Protein AF-A0A7K8Y703-F1 (afdb_monomer_lite)

Structure (mmCIF, N/CA/C/O backbone):
data_AF-A0A7K8Y703-F1
#
_entry.id   AF-A0A7K8Y703-F1
#
loop_
_atom_site.group_PDB
_atom_site.id
_atom_site.type_symbol
_atom_site.label_atom_id
_atom_site.label_alt_id
_atom_site.label_comp_id
_atom_site.label_asym_id
_atom_site.label_entity_id
_atom_site.label_seq_id
_atom_site.pdbx_PDB_ins_code
_atom_site.Cartn_x
_atom_site.Cartn_y
_atom_site.Cartn_z
_atom_site.occupancy
_atom_site.B_iso_or_equiv
_atom_site.auth_seq_id
_atom_site.auth_comp_id
_atom_site.auth_asym_id
_atom_site.auth_atom_id
_atom_site.pdbx_PDB_model_num
ATOM 1 N N . GLU A 1 1 ? 45.662 22.211 -35.440 1.00 39.16 1 GLU A N 1
ATOM 2 C CA . GLU A 1 1 ? 45.342 21.898 -34.034 1.00 39.16 1 GLU A CA 1
ATOM 3 C C . GLU A 1 1 ? 43.866 21.556 -33.932 1.00 39.16 1 GLU A C 1
ATOM 5 O O . GLU A 1 1 ? 43.029 22.437 -33.799 1.00 39.16 1 GLU A O 1
ATOM 10 N N . THR A 1 2 ? 43.508 20.294 -34.127 1.00 47.53 2 THR A N 1
ATOM 11 C CA . THR A 1 2 ? 42.140 19.79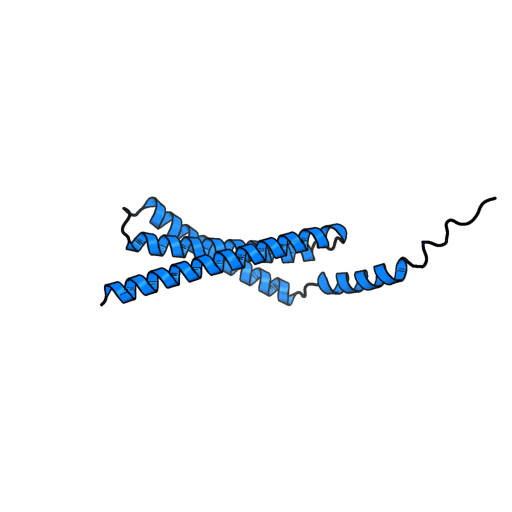9 -33.916 1.00 47.53 2 THR A CA 1
ATOM 12 C C . THR A 1 2 ? 42.249 18.288 -33.747 1.00 47.53 2 THR A C 1
ATOM 14 O O . THR A 1 2 ? 43.195 17.719 -34.286 1.00 47.53 2 THR A O 1
ATOM 17 N N . ILE A 1 3 ? 41.289 17.664 -33.060 1.00 55.81 3 ILE A N 1
ATOM 18 C CA . ILE A 1 3 ? 41.256 16.272 -32.570 1.00 55.81 3 ILE A CA 1
ATOM 19 C C . ILE A 1 3 ? 41.860 16.234 -31.157 1.00 55.81 3 ILE A C 1
ATOM 21 O O . ILE A 1 3 ? 43.064 16.366 -30.985 1.00 55.81 3 ILE A O 1
ATOM 25 N N . THR A 1 4 ? 41.051 16.225 -30.097 1.00 50.47 4 THR A N 1
ATOM 26 C CA . THR A 1 4 ? 40.399 15.005 -29.601 1.00 50.47 4 THR A CA 1
ATOM 27 C C . THR A 1 4 ? 39.128 15.320 -28.787 1.00 50.47 4 THR A C 1
ATOM 29 O O . THR A 1 4 ? 39.199 15.717 -27.627 1.00 50.47 4 THR A O 1
ATOM 32 N N . THR A 1 5 ? 37.945 15.076 -29.356 1.00 53.19 5 THR A N 1
ATOM 33 C CA . THR A 1 5 ? 36.658 15.023 -28.620 1.00 53.19 5 THR A CA 1
ATOM 34 C C . THR A 1 5 ? 36.068 13.610 -28.616 1.00 53.19 5 THR A C 1
ATOM 36 O O . THR A 1 5 ? 34.861 13.438 -28.507 1.00 53.19 5 THR A O 1
ATOM 39 N N . ASP A 1 6 ? 36.919 12.585 -28.712 1.00 49.69 6 ASP A N 1
ATOM 40 C CA . ASP A 1 6 ? 36.470 11.208 -28.976 1.00 49.69 6 ASP A CA 1
ATOM 41 C C . ASP A 1 6 ? 36.676 10.263 -27.776 1.00 49.69 6 ASP A C 1
ATOM 43 O O . ASP A 1 6 ? 36.273 9.103 -27.808 1.00 49.69 6 ASP A O 1
ATOM 47 N N . LEU A 1 7 ? 37.274 10.750 -26.679 1.00 51.38 7 LEU A N 1
ATOM 48 C CA . LEU A 1 7 ? 37.692 9.905 -25.549 1.00 51.38 7 LEU A CA 1
ATOM 49 C C . LEU A 1 7 ? 36.587 9.636 -24.503 1.00 51.38 7 LEU A C 1
ATOM 51 O O . LEU A 1 7 ? 36.796 8.856 -23.577 1.00 51.38 7 LEU A O 1
ATOM 55 N N . SER A 1 8 ? 35.405 10.249 -24.629 1.00 50.56 8 SER A N 1
ATOM 56 C CA . SER A 1 8 ? 34.303 10.090 -23.657 1.00 50.56 8 SER A CA 1
ATOM 57 C C . SER A 1 8 ? 33.193 9.130 -24.105 1.00 50.56 8 SER A C 1
ATOM 59 O O . SER A 1 8 ? 32.323 8.805 -23.301 1.00 50.56 8 SER A O 1
ATOM 61 N N . LEU A 1 9 ? 33.209 8.643 -25.352 1.00 52.12 9 LEU A N 1
ATOM 62 C CA . LEU A 1 9 ? 32.111 7.832 -25.902 1.00 52.12 9 LEU A CA 1
ATOM 63 C C . LEU A 1 9 ? 32.267 6.318 -25.650 1.00 52.12 9 LEU A C 1
ATOM 65 O O . LEU A 1 9 ? 31.275 5.596 -25.641 1.00 52.12 9 LEU A O 1
ATOM 69 N N . SER A 1 10 ? 33.484 5.816 -25.413 1.00 51.81 10 SER A N 1
ATOM 70 C CA . SER A 1 10 ? 33.742 4.369 -25.293 1.00 51.81 10 SER A CA 1
ATOM 71 C C . SER A 1 10 ? 33.489 3.783 -23.900 1.00 51.81 10 SER A C 1
ATOM 73 O O . SER A 1 10 ? 33.372 2.568 -23.774 1.00 51.81 10 SER A O 1
ATOM 75 N N . ASN A 1 11 ? 33.380 4.621 -22.861 1.00 49.31 11 ASN A N 1
ATOM 76 C CA . ASN A 1 11 ? 33.052 4.195 -21.489 1.00 49.31 11 ASN A CA 1
ATOM 77 C C . ASN A 1 11 ? 31.546 4.272 -21.174 1.00 49.31 11 ASN A C 1
ATOM 79 O O . ASN A 1 11 ? 31.102 3.766 -20.147 1.00 49.31 11 ASN A O 1
ATOM 83 N N . LEU A 1 12 ? 30.750 4.870 -22.067 1.00 57.31 12 LEU A N 1
ATOM 84 C CA . LEU A 1 12 ? 29.298 4.981 -21.938 1.00 57.31 12 LEU A CA 1
ATOM 85 C C . LEU A 1 12 ? 28.484 3.700 -22.265 1.00 57.31 12 LEU A C 1
ATOM 87 O O . LEU A 1 12 ? 27.408 3.557 -21.685 1.00 57.31 12 LEU A O 1
ATOM 91 N N . PRO A 1 13 ? 28.915 2.744 -23.124 1.00 56.88 13 PRO A N 1
ATOM 92 C CA . PRO A 1 13 ? 28.031 1.665 -23.564 1.00 56.88 13 PRO A CA 1
ATOM 93 C C . PRO A 1 13 ? 27.869 0.559 -22.516 1.00 56.88 13 PRO A C 1
ATOM 95 O O . PRO A 1 13 ? 26.788 -0.001 -22.410 1.00 56.88 13 PRO A O 1
ATOM 98 N N . SER A 1 14 ? 28.892 0.265 -21.706 1.00 56.69 14 SER A N 1
ATOM 99 C CA . SER A 1 14 ? 28.842 -0.859 -20.753 1.00 56.69 14 SER A CA 1
ATOM 100 C C . SER A 1 14 ? 27.840 -0.614 -19.620 1.00 56.69 14 SER A C 1
ATOM 102 O O . SER A 1 14 ? 26.981 -1.448 -19.356 1.00 56.69 14 SER A O 1
ATOM 104 N N . ALA A 1 15 ? 27.877 0.580 -19.020 1.00 56.50 15 ALA A N 1
ATOM 105 C CA . ALA A 1 15 ? 26.937 0.954 -17.970 1.00 56.50 15 ALA A CA 1
ATOM 106 C C . ALA A 1 15 ? 25.496 1.032 -18.506 1.00 56.50 15 ALA A C 1
ATOM 108 O O . ALA A 1 15 ? 24.592 0.446 -17.926 1.00 56.50 15 ALA A O 1
ATOM 109 N N . TYR A 1 16 ? 25.264 1.699 -19.642 1.00 57.47 16 TYR A N 1
ATOM 110 C CA . TYR A 1 16 ? 23.908 1.868 -20.187 1.00 57.47 16 TYR A CA 1
ATOM 111 C C . TYR A 1 16 ? 23.268 0.550 -20.651 1.00 57.47 16 TYR A C 1
ATOM 113 O O . TYR A 1 16 ? 22.055 0.379 -20.526 1.00 57.47 16 TYR A O 1
ATOM 121 N N . VAL A 1 17 ? 24.069 -0.380 -21.179 1.00 58.59 17 VAL A N 1
ATOM 122 C CA . VAL A 1 17 ? 23.601 -1.705 -21.613 1.00 58.59 17 VAL A CA 1
ATOM 123 C C . VAL A 1 17 ? 23.240 -2.582 -20.410 1.00 58.59 17 VAL A C 1
ATOM 125 O O . VAL A 1 17 ? 22.180 -3.203 -20.431 1.00 58.59 17 VAL A O 1
ATOM 128 N N . ASP A 1 18 ? 24.039 -2.554 -19.340 1.00 61.31 18 ASP A N 1
ATOM 129 C CA . ASP A 1 18 ? 23.778 -3.295 -18.095 1.00 61.31 18 ASP A CA 1
ATOM 130 C C . ASP A 1 18 ? 22.484 -2.818 -17.402 1.00 61.31 18 ASP A C 1
ATOM 132 O O . ASP A 1 18 ? 21.605 -3.608 -17.049 1.00 61.31 18 ASP A O 1
ATOM 136 N N . TYR A 1 19 ? 22.273 -1.497 -17.333 1.00 61.62 19 TYR A N 1
ATOM 137 C CA . TYR A 1 19 ? 21.019 -0.936 -16.820 1.00 61.62 19 TYR A CA 1
ATOM 138 C C . TYR A 1 19 ? 19.823 -1.194 -17.738 1.00 61.62 19 TYR A C 1
ATOM 140 O O . TYR A 1 19 ? 18.707 -1.313 -17.242 1.00 61.62 19 TYR A O 1
ATOM 148 N N . GLY A 1 20 ? 20.021 -1.272 -19.057 1.00 63.38 20 GLY A N 1
ATOM 149 C CA . GLY A 1 20 ? 18.957 -1.545 -20.023 1.00 63.38 20 GLY A CA 1
ATOM 150 C C . GLY A 1 20 ? 18.389 -2.959 -19.895 1.00 63.38 20 GLY A C 1
ATOM 151 O O . GLY A 1 20 ? 17.172 -3.144 -19.959 1.00 63.38 20 GLY A O 1
ATOM 152 N N . GLU A 1 21 ? 19.248 -3.951 -19.653 1.00 61.00 21 GLU A N 1
ATOM 153 C CA . GLU A 1 21 ? 18.828 -5.332 -19.394 1.00 61.00 21 GLU A CA 1
ATOM 154 C C . GLU A 1 21 ? 18.128 -5.464 -18.030 1.00 61.00 21 GLU A C 1
ATOM 156 O O . GLU A 1 21 ? 17.070 -6.093 -17.927 1.00 61.00 21 GLU A O 1
ATOM 161 N N . TYR A 1 22 ? 18.639 -4.769 -17.009 1.00 62.34 22 TYR A N 1
ATOM 162 C CA . TYR A 1 22 ? 18.018 -4.679 -15.686 1.00 62.34 22 TYR A CA 1
ATOM 163 C C . TYR A 1 22 ? 16.641 -3.983 -15.722 1.00 62.34 22 TYR A C 1
ATOM 165 O O . TYR A 1 22 ? 15.666 -4.495 -15.169 1.00 62.34 22 TYR A O 1
ATOM 173 N N 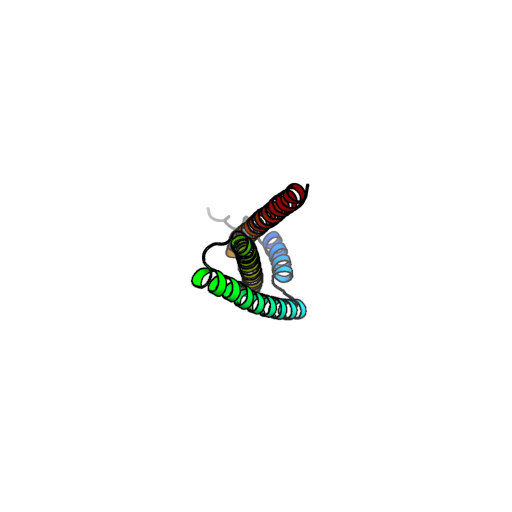. LEU A 1 23 ? 16.513 -2.862 -16.448 1.00 63.81 23 LEU A N 1
ATOM 174 C CA . LEU A 1 23 ? 15.236 -2.168 -16.678 1.00 63.81 23 LEU A CA 1
ATOM 175 C C . LEU A 1 23 ? 14.239 -3.066 -17.402 1.00 63.81 23 LEU A C 1
ATOM 177 O O . LEU A 1 23 ? 13.057 -3.088 -17.066 1.00 63.81 23 LEU A O 1
ATOM 181 N N . ARG A 1 24 ? 14.710 -3.808 -18.406 1.00 63.28 24 ARG A N 1
ATOM 182 C CA . ARG A 1 24 ? 13.878 -4.727 -19.179 1.00 63.28 24 ARG A CA 1
ATOM 183 C C . ARG A 1 24 ? 13.343 -5.859 -18.301 1.00 63.28 24 ARG A C 1
ATOM 185 O O . ARG A 1 24 ? 12.196 -6.248 -18.484 1.00 63.28 24 ARG A O 1
ATOM 192 N N . HIS A 1 25 ? 14.119 -6.335 -17.328 1.00 64.12 25 HIS A N 1
ATOM 193 C CA . HIS A 1 25 ? 13.664 -7.329 -16.354 1.00 64.12 25 HIS A CA 1
ATOM 194 C C . HIS A 1 25 ? 12.674 -6.749 -15.327 1.00 64.12 25 HIS A C 1
ATOM 196 O O . HIS A 1 25 ? 11.714 -7.413 -14.951 1.00 64.12 25 HIS A O 1
ATOM 202 N N . ILE A 1 26 ? 12.870 -5.502 -14.892 1.00 64.56 26 ILE A N 1
ATOM 203 C CA . ILE A 1 26 ? 11.996 -4.822 -13.920 1.00 64.56 26 ILE A CA 1
ATOM 204 C C . ILE A 1 26 ? 10.658 -4.382 -14.535 1.00 64.56 26 ILE A C 1
ATOM 206 O O . ILE A 1 26 ? 9.609 -4.482 -13.902 1.00 64.56 26 ILE A O 1
ATOM 210 N N . CYS A 1 27 ? 10.680 -3.874 -15.764 1.00 66.50 27 CYS A N 1
ATOM 211 C CA . CYS A 1 27 ? 9.492 -3.379 -16.455 1.00 66.50 27 CYS A CA 1
ATOM 212 C C . CYS A 1 27 ? 8.610 -4.511 -16.992 1.00 66.50 27 CYS A C 1
ATOM 214 O O . CYS A 1 27 ? 7.408 -4.317 -17.214 1.00 66.50 27 CYS A O 1
ATOM 216 N N . PHE A 1 28 ? 9.197 -5.689 -17.215 1.00 69.44 28 PHE A N 1
ATOM 217 C CA . PHE A 1 28 ? 8.468 -6.861 -17.667 1.00 69.44 28 PHE A CA 1
ATOM 218 C C . PHE A 1 28 ? 7.673 -7.465 -16.509 1.00 69.44 28 PHE A C 1
ATOM 220 O O . PHE A 1 28 ? 8.092 -8.410 -15.846 1.00 69.44 28 PHE A O 1
ATOM 227 N N . VAL A 1 29 ? 6.490 -6.904 -16.271 1.00 69.12 29 VAL A N 1
ATOM 228 C CA . VAL A 1 29 ? 5.526 -7.482 -15.340 1.00 69.12 29 VAL A CA 1
ATOM 229 C C . VAL A 1 29 ? 4.843 -8.669 -16.030 1.00 69.12 29 VAL A C 1
ATOM 231 O O . VAL A 1 29 ? 4.190 -8.478 -17.063 1.00 69.12 29 VAL A O 1
ATOM 234 N N . PRO A 1 30 ? 4.968 -9.900 -15.499 1.00 76.56 30 PRO A N 1
ATOM 235 C CA . PRO A 1 30 ? 4.340 -11.065 -16.105 1.00 76.56 30 PRO A CA 1
ATOM 236 C C . PRO A 1 30 ? 2.812 -10.936 -16.072 1.00 76.56 30 PRO A C 1
ATOM 238 O O . PRO A 1 30 ? 2.235 -10.347 -15.154 1.00 76.56 30 PRO A O 1
ATOM 241 N N . LEU A 1 31 ? 2.146 -11.518 -17.075 1.00 74.69 31 LEU A N 1
ATOM 242 C CA . LEU A 1 31 ? 0.686 -11.460 -17.232 1.00 74.69 31 LEU A CA 1
ATOM 243 C C . LEU A 1 31 ? -0.057 -11.928 -15.969 1.00 74.69 31 LEU A C 1
ATOM 245 O O . LEU A 1 31 ? -1.050 -11.313 -15.581 1.00 74.69 31 LEU A O 1
ATOM 249 N N . GLU A 1 32 ? 0.477 -12.953 -15.304 1.00 78.81 32 GLU A N 1
ATOM 250 C CA . GLU A 1 32 ? -0.026 -13.497 -14.038 1.00 78.81 32 GLU A CA 1
ATOM 251 C C . GLU A 1 32 ? -0.099 -12.430 -12.936 1.00 78.81 32 GLU A C 1
ATOM 253 O O . GLU A 1 32 ? -1.107 -12.301 -12.244 1.00 78.81 32 GLU A O 1
ATOM 258 N N . LEU A 1 33 ? 0.936 -11.592 -12.810 1.00 76.50 33 LEU A N 1
ATOM 259 C CA . LEU A 1 33 ? 0.985 -10.548 -11.786 1.00 76.50 33 LEU A CA 1
ATOM 260 C C . LEU A 1 33 ? -0.010 -9.424 -12.087 1.00 76.50 33 LEU A C 1
ATOM 262 O O . LEU A 1 33 ? -0.615 -8.873 -11.173 1.00 76.50 33 LEU A O 1
ATOM 266 N N . LYS A 1 34 ? -0.237 -9.123 -13.371 1.00 79.56 34 LYS A N 1
ATOM 267 C CA . LYS A 1 34 ? -1.255 -8.154 -13.798 1.00 79.56 34 LYS A CA 1
ATOM 268 C C . LYS A 1 34 ? -2.672 -8.654 -13.501 1.00 79.56 34 LYS A C 1
ATOM 270 O O . LYS A 1 34 ? -3.522 -7.863 -13.099 1.00 79.56 34 LYS A O 1
ATOM 275 N N . ALA A 1 35 ? -2.920 -9.954 -13.673 1.00 84.06 35 ALA A N 1
ATOM 276 C CA . ALA A 1 35 ? -4.192 -10.577 -13.318 1.00 84.06 35 ALA A CA 1
ATOM 277 C C . ALA A 1 35 ? -4.425 -10.536 -11.800 1.00 84.06 35 ALA A C 1
ATOM 279 O O . ALA A 1 35 ? -5.476 -10.073 -11.358 1.00 84.06 35 ALA A O 1
ATOM 280 N N . ILE A 1 36 ? -3.421 -10.918 -11.004 1.00 83.44 36 ILE A N 1
ATOM 281 C CA . ILE A 1 36 ? -3.467 -10.820 -9.537 1.00 83.44 36 ILE A CA 1
ATOM 282 C C . ILE A 1 36 ? -3.710 -9.370 -9.109 1.00 83.44 36 ILE A C 1
ATOM 284 O O . ILE A 1 36 ? -4.589 -9.108 -8.293 1.00 83.44 36 ILE A O 1
ATOM 288 N N . ALA A 1 37 ? -3.001 -8.410 -9.708 1.00 82.50 37 ALA A N 1
ATOM 289 C CA . ALA A 1 37 ? -3.179 -6.998 -9.408 1.00 82.50 37 ALA A CA 1
ATOM 290 C C . ALA A 1 37 ? -4.603 -6.511 -9.700 1.00 82.50 37 ALA A C 1
ATOM 292 O O . ALA A 1 37 ? -5.189 -5.831 -8.864 1.00 82.50 37 ALA A O 1
ATOM 293 N N . ALA A 1 38 ? -5.191 -6.895 -10.835 1.00 83.69 38 ALA A N 1
ATOM 294 C CA . ALA A 1 38 ? -6.567 -6.535 -11.173 1.00 83.69 38 ALA A CA 1
ATOM 295 C C . ALA A 1 38 ? -7.585 -7.097 -10.163 1.00 83.69 38 ALA A C 1
ATOM 297 O O . ALA A 1 38 ? -8.502 -6.385 -9.752 1.00 83.69 38 ALA A O 1
ATOM 298 N N . VAL A 1 39 ? -7.401 -8.345 -9.722 1.00 87.12 39 VAL A N 1
ATOM 299 C CA . VAL A 1 39 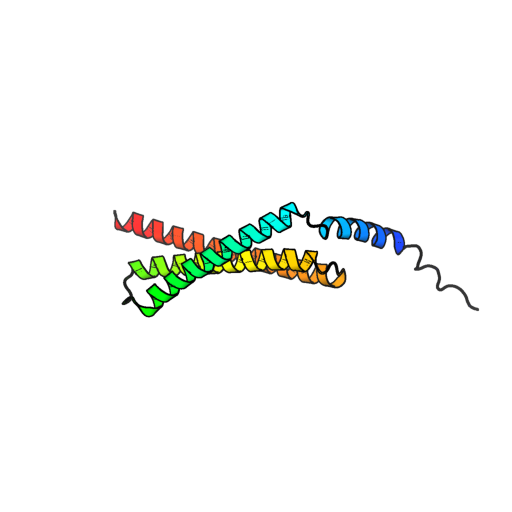? -8.254 -8.972 -8.701 1.00 87.12 39 VAL A CA 1
ATOM 300 C C . VAL A 1 39 ? -8.106 -8.258 -7.356 1.00 87.12 39 VAL A C 1
ATOM 302 O O . VAL A 1 39 ? -9.105 -7.879 -6.748 1.00 87.12 39 VAL A O 1
ATOM 305 N N . CYS A 1 40 ? -6.875 -8.000 -6.917 1.00 82.31 40 CYS A N 1
ATOM 306 C CA . CYS A 1 40 ? -6.598 -7.283 -5.674 1.00 82.31 40 CYS A CA 1
ATOM 307 C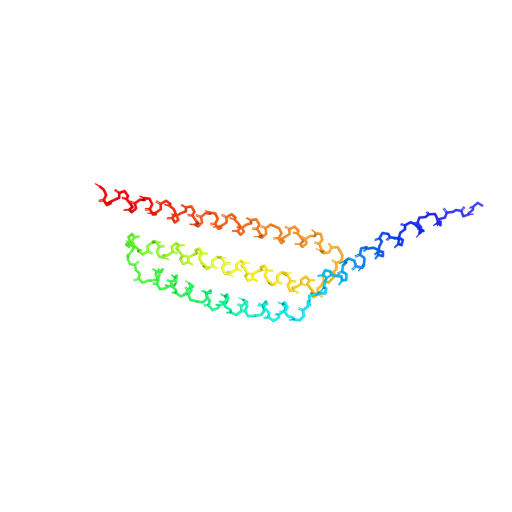 C . CYS A 1 40 ? -7.161 -5.852 -5.692 1.00 82.31 40 CYS A C 1
ATOM 309 O O . CYS A 1 40 ? -7.718 -5.396 -4.695 1.00 82.31 40 CYS A O 1
ATOM 311 N N . MET A 1 41 ? -7.084 -5.161 -6.832 1.00 83.31 41 MET A N 1
ATOM 312 C CA . MET A 1 41 ? -7.709 -3.852 -7.031 1.00 83.31 41 MET A CA 1
ATOM 313 C C . MET A 1 41 ? -9.230 -3.942 -6.887 1.00 83.31 41 MET A C 1
ATOM 315 O O . MET A 1 41 ? -9.813 -3.158 -6.146 1.00 83.31 41 MET A O 1
ATOM 319 N N . ALA A 1 42 ? -9.880 -4.918 -7.526 1.00 86.94 42 ALA A N 1
ATOM 320 C CA . ALA A 1 42 ? -11.329 -5.095 -7.427 1.00 86.94 42 ALA A CA 1
ATOM 321 C C . ALA A 1 42 ? -11.790 -5.362 -5.983 1.00 86.94 42 ALA A C 1
ATOM 323 O O . ALA A 1 42 ? -12.754 -4.751 -5.518 1.00 86.94 42 ALA A O 1
ATOM 324 N N . ILE A 1 43 ? -11.070 -6.223 -5.256 1.00 85.50 43 ILE A N 1
ATOM 325 C CA . ILE A 1 43 ? -11.332 -6.504 -3.836 1.00 85.50 43 ILE A CA 1
ATOM 326 C C . ILE A 1 43 ? -11.143 -5.231 -3.002 1.00 85.50 43 ILE A C 1
ATOM 328 O O . ILE A 1 43 ? -11.990 -4.917 -2.165 1.00 85.50 43 ILE A O 1
ATOM 332 N N . SER A 1 44 ? -10.079 -4.466 -3.267 1.00 84.38 44 SER A N 1
ATOM 333 C CA . SER A 1 44 ? -9.812 -3.207 -2.571 1.00 84.38 44 SER A CA 1
ATOM 334 C C . SER A 1 44 ? -10.908 -2.164 -2.804 1.00 84.38 44 SER A C 1
ATOM 336 O O . SER A 1 44 ? -11.421 -1.603 -1.838 1.00 84.38 44 SER A O 1
ATOM 338 N N . LEU A 1 45 ? -11.357 -1.964 -4.050 1.00 84.69 45 LEU A N 1
ATOM 339 C CA . LEU A 1 45 ? -12.482 -1.073 -4.361 1.00 84.69 45 LEU A CA 1
ATOM 340 C C . LEU A 1 45 ? -13.764 -1.507 -3.644 1.00 84.69 45 LEU A C 1
ATOM 342 O O . LEU A 1 45 ? -14.476 -0.667 -3.095 1.00 84.69 45 LEU A O 1
ATOM 346 N N . CYS A 1 46 ? -14.058 -2.808 -3.633 1.00 86.69 46 CYS A N 1
ATOM 347 C CA . CYS A 1 46 ? -15.225 -3.337 -2.935 1.00 86.69 46 CYS A CA 1
ATOM 348 C C . CYS A 1 46 ? -15.162 -3.031 -1.431 1.00 86.69 46 CYS A C 1
ATOM 350 O O . CYS A 1 46 ? -16.140 -2.553 -0.853 1.00 86.69 46 CYS A O 1
ATOM 352 N N . GLY A 1 47 ? -14.005 -3.254 -0.802 1.00 82.00 47 GLY A N 1
ATOM 353 C CA . GLY A 1 47 ? -13.789 -2.920 0.604 1.00 82.00 47 GLY A CA 1
ATOM 354 C C . GLY A 1 47 ? -13.833 -1.411 0.871 1.00 82.00 47 GLY A C 1
ATOM 355 O O . GLY A 1 47 ? -14.390 -0.991 1.879 1.00 82.00 47 GLY A O 1
ATOM 356 N N . LEU A 1 48 ? -13.328 -0.581 -0.047 1.00 83.50 48 LEU A N 1
ATOM 357 C CA . LEU A 1 48 ? -13.356 0.880 0.058 1.00 83.50 48 LEU A CA 1
ATOM 358 C C . LEU A 1 48 ? -14.796 1.406 0.075 1.00 83.50 48 LEU A C 1
ATOM 360 O O . LEU A 1 48 ? -15.146 2.240 0.907 1.00 83.50 48 LEU A O 1
ATOM 364 N N . VAL A 1 49 ? -15.647 0.881 -0.810 1.00 87.12 49 VAL A N 1
ATOM 365 C CA . VAL A 1 49 ? -17.076 1.216 -0.853 1.00 87.12 49 VAL A CA 1
ATOM 366 C C . VAL A 1 49 ? -17.785 0.731 0.413 1.00 87.12 49 VAL A C 1
ATOM 368 O O . VAL A 1 49 ? -18.568 1.481 0.992 1.00 87.12 49 VAL A O 1
ATOM 371 N N . GLY A 1 50 ? -17.483 -0.485 0.881 1.00 84.88 50 GLY A N 1
ATOM 372 C CA . GLY A 1 50 ? -18.053 -1.037 2.113 1.00 84.88 50 GLY A CA 1
ATOM 373 C C . GLY A 1 50 ? -17.700 -0.207 3.352 1.00 84.88 50 GLY A C 1
ATOM 374 O O . GLY A 1 50 ? -18.591 0.247 4.068 1.00 84.88 50 GLY A O 1
ATOM 375 N N . ASN A 1 51 ? -16.411 0.061 3.563 1.00 84.06 51 ASN A N 1
ATOM 376 C CA . ASN A 1 51 ? -15.920 0.845 4.699 1.00 84.06 51 ASN A CA 1
ATOM 377 C C . ASN A 1 51 ? -16.337 2.319 4.608 1.00 84.06 51 ASN A C 1
ATOM 379 O O . ASN A 1 51 ? -16.696 2.919 5.619 1.00 84.06 51 ASN A O 1
ATOM 383 N N . GLY A 1 52 ? -16.383 2.887 3.399 1.00 82.06 52 GLY A N 1
ATOM 384 C CA . GLY A 1 52 ? -16.901 4.233 3.149 1.00 82.06 52 GLY A CA 1
ATOM 385 C C . GLY A 1 52 ? -18.391 4.367 3.468 1.00 82.06 52 GLY A C 1
ATOM 386 O O . GLY A 1 52 ? -18.808 5.373 4.040 1.00 82.06 52 GLY A O 1
ATOM 387 N N . LEU A 1 53 ? -19.195 3.340 3.171 1.00 86.25 53 LEU A N 1
ATOM 388 C CA . LEU A 1 53 ? -20.613 3.315 3.528 1.00 86.25 53 LEU A CA 1
ATOM 389 C C . LEU A 1 53 ? -20.813 3.225 5.046 1.00 86.25 53 LEU A C 1
ATOM 391 O O . LEU A 1 53 ? -21.679 3.914 5.578 1.00 86.25 53 LEU A O 1
ATOM 395 N N . VAL A 1 54 ? -20.000 2.434 5.754 1.00 81.69 54 VAL A N 1
ATOM 396 C CA . VAL A 1 54 ? -20.009 2.384 7.228 1.00 81.69 54 VAL A CA 1
ATOM 397 C C . VAL A 1 54 ? -19.656 3.752 7.814 1.00 81.69 54 VAL A C 1
ATOM 399 O O . VAL A 1 54 ? -20.352 4.224 8.710 1.00 81.69 54 VAL A O 1
ATOM 402 N N . LEU A 1 55 ? -18.639 4.420 7.262 1.00 83.06 55 LEU A N 1
ATOM 403 C CA . LEU A 1 55 ? -18.248 5.791 7.606 1.00 83.06 55 LEU A CA 1
ATOM 404 C C . LEU A 1 55 ? -19.387 6.795 7.388 1.00 83.06 55 LEU A C 1
ATOM 406 O O . LEU A 1 55 ? -19.667 7.608 8.266 1.00 83.06 55 LEU A O 1
ATOM 410 N N . TRP A 1 56 ? -20.069 6.717 6.244 1.00 83.69 56 TRP A N 1
ATOM 411 C CA . TRP A 1 56 ? -21.212 7.568 5.910 1.00 83.69 56 TRP A CA 1
ATOM 412 C C . TRP A 1 56 ? -22.398 7.330 6.852 1.00 83.69 56 TRP A C 1
ATOM 414 O O . TRP A 1 56 ? -22.974 8.274 7.391 1.00 83.69 56 TRP A O 1
ATOM 424 N N . LEU A 1 57 ? -22.737 6.064 7.106 1.00 80.69 57 LEU A N 1
ATOM 425 C CA . LEU A 1 57 ? -23.827 5.680 7.999 1.00 80.69 57 LEU A CA 1
ATOM 426 C C . LEU A 1 57 ? -23.552 6.112 9.443 1.00 80.69 57 LEU A C 1
ATOM 428 O O . LEU A 1 57 ? -24.420 6.712 10.071 1.00 80.69 57 LEU A O 1
ATOM 432 N N . LEU A 1 58 ? -22.354 5.861 9.976 1.00 76.12 58 LEU A N 1
ATOM 433 C CA . LEU A 1 58 ? -22.014 6.270 11.342 1.00 76.12 58 LEU A CA 1
ATOM 434 C C . LEU A 1 58 ? -21.829 7.784 11.476 1.00 76.12 58 LEU A C 1
ATOM 436 O O . LEU A 1 58 ? -22.234 8.344 12.492 1.00 76.12 58 LEU A O 1
ATOM 440 N N . GLY A 1 59 ? -21.254 8.442 10.467 1.00 72.75 59 GLY A N 1
ATOM 441 C CA . GLY A 1 59 ? -21.023 9.885 10.467 1.00 72.75 59 GLY A CA 1
ATOM 442 C C . GLY A 1 59 ? -22.311 10.704 10.381 1.00 72.75 59 GLY A C 1
ATOM 443 O O . GLY A 1 59 ? -22.423 11.738 11.035 1.00 72.75 59 GLY A O 1
ATOM 444 N N . CYS A 1 60 ? -23.304 10.238 9.618 1.00 67.94 60 CYS A N 1
ATOM 445 C CA . CYS A 1 60 ? -24.565 10.958 9.442 1.00 67.94 60 CYS A CA 1
ATOM 446 C C . CYS A 1 60 ? -25.674 10.542 10.424 1.00 67.94 60 CYS A C 1
ATOM 448 O O . CYS A 1 60 ? -26.601 11.324 10.624 1.00 67.94 60 CYS A O 1
ATOM 450 N N . HIS A 1 61 ? -25.630 9.338 11.016 1.00 59.41 61 HIS A N 1
ATOM 451 C CA . HIS A 1 61 ? -26.821 8.736 11.641 1.00 59.41 61 HIS A CA 1
ATOM 452 C C . HIS A 1 61 ? -26.736 8.453 13.152 1.00 59.41 61 HIS A C 1
ATOM 454 O O . HIS A 1 61 ? -27.735 8.025 13.729 1.00 59.41 61 HIS A O 1
ATOM 460 N N . MET A 1 62 ? -25.603 8.674 13.834 1.00 55.66 62 MET A N 1
ATOM 461 C CA . MET A 1 62 ? -25.473 8.291 15.250 1.00 55.66 62 MET A CA 1
ATOM 462 C C . MET A 1 62 ? -25.040 9.440 16.164 1.00 55.66 62 MET A C 1
ATOM 464 O O . MET A 1 62 ? -23.945 9.988 16.074 1.00 55.66 62 MET A O 1
ATOM 468 N N . LYS A 1 63 ? -25.921 9.753 17.118 1.00 52.59 63 LYS A N 1
ATOM 469 C CA . LYS A 1 63 ? -25.639 10.513 18.339 1.00 52.59 63 LYS A CA 1
ATOM 470 C C . LYS A 1 63 ? -24.450 9.840 19.042 1.00 52.59 63 LYS A C 1
ATOM 472 O O . LYS A 1 63 ? -24.588 8.699 19.471 1.00 52.59 63 LYS A O 1
ATOM 477 N N . GLN A 1 64 ? -23.298 10.521 19.066 1.00 59.69 64 GLN A N 1
ATOM 478 C CA . GLN A 1 64 ? -21.992 10.049 19.555 1.00 59.69 64 GLN A CA 1
ATOM 479 C C . GLN A 1 64 ? -22.111 9.225 20.846 1.00 59.69 64 GLN A C 1
ATOM 481 O O . GLN A 1 64 ? -22.142 9.765 21.950 1.00 59.69 64 GLN A O 1
ATOM 486 N N . ASN A 1 65 ? -22.151 7.904 20.696 1.00 62.31 65 ASN A N 1
ATOM 487 C CA . ASN A 1 65 ? -21.943 6.967 21.787 1.00 62.31 65 ASN A CA 1
ATOM 488 C C . ASN A 1 65 ? -20.505 6.428 21.677 1.00 62.31 65 ASN A C 1
ATOM 490 O O . ASN A 1 65 ? -20.012 6.229 20.561 1.00 62.31 65 ASN A O 1
ATOM 494 N N . PRO A 1 66 ? -19.823 6.145 22.799 1.00 63.91 66 PRO A N 1
ATOM 495 C CA . PRO A 1 66 ? -18.431 5.681 22.798 1.00 63.91 66 PRO A CA 1
ATOM 496 C C . PRO A 1 66 ? -18.208 4.417 21.944 1.00 63.91 66 PRO A C 1
ATOM 498 O O . PRO A 1 66 ? -17.159 4.264 21.325 1.00 63.91 66 PRO A O 1
ATOM 501 N N . SER A 1 67 ? -19.222 3.554 21.809 1.00 64.88 67 SER A N 1
ATOM 502 C CA . SER A 1 67 ? -19.167 2.337 20.985 1.00 64.88 67 SER A CA 1
ATOM 503 C C . SER A 1 67 ? -19.146 2.602 19.473 1.00 64.88 67 SER A C 1
ATOM 505 O O . SER A 1 67 ? -18.495 1.875 18.728 1.00 64.88 67 SER A O 1
ATOM 507 N N . THR A 1 68 ? -19.828 3.647 18.995 1.00 69.31 68 THR A N 1
ATOM 508 C CA . THR A 1 68 ? -19.830 4.019 17.567 1.00 69.31 68 THR A CA 1
ATOM 509 C C . THR A 1 68 ? -18.525 4.680 17.141 1.00 69.31 68 THR A C 1
ATOM 511 O O . THR A 1 68 ? -18.088 4.495 16.011 1.00 69.31 68 THR A O 1
ATOM 514 N N . THR A 1 69 ? -17.854 5.390 18.050 1.00 70.94 69 THR A N 1
ATOM 515 C CA . THR A 1 69 ? -16.556 6.017 17.773 1.00 70.94 69 THR A CA 1
ATOM 516 C C . THR A 1 69 ? -15.486 4.970 17.450 1.00 70.94 69 THR A C 1
ATOM 518 O O . THR A 1 69 ? -14.695 5.168 16.534 1.00 70.94 69 THR A O 1
ATOM 521 N N . TYR A 1 70 ? -15.501 3.822 18.136 1.00 73.50 70 TYR A N 1
ATOM 522 C CA . TYR A 1 70 ? -14.591 2.707 17.855 1.00 73.50 70 TYR A CA 1
ATOM 523 C C . TYR A 1 70 ? -14.763 2.154 16.433 1.00 73.50 70 TYR A C 1
ATOM 525 O O . TYR A 1 70 ? -13.793 2.051 15.684 1.00 73.50 70 TYR A O 1
ATOM 533 N N . ILE A 1 71 ? -16.004 1.855 16.042 1.00 75.75 71 ILE A N 1
ATOM 534 C CA . ILE A 1 71 ? -16.324 1.331 14.705 1.00 75.75 71 ILE A CA 1
ATOM 535 C C . ILE A 1 71 ? -15.963 2.362 13.625 1.00 75.75 71 ILE A C 1
ATOM 537 O O . ILE A 1 71 ? -15.492 1.991 12.554 1.00 75.75 71 ILE A O 1
ATOM 541 N N . LEU A 1 72 ? -16.120 3.657 13.918 1.00 76.56 72 LEU A N 1
ATOM 542 C CA . LEU A 1 72 ? -15.708 4.737 13.025 1.00 76.56 72 LEU A CA 1
ATOM 543 C C . LEU A 1 72 ? -14.185 4.771 12.828 1.00 76.56 72 LEU A C 1
ATOM 545 O O . LEU A 1 72 ? -13.729 4.847 11.691 1.00 76.56 72 LEU A O 1
ATOM 549 N N . TYR A 1 73 ? -13.394 4.687 13.904 1.00 75.62 73 TYR A N 1
ATOM 550 C CA . TYR A 1 73 ? -11.929 4.650 13.807 1.00 75.62 73 TYR A CA 1
ATOM 551 C C . TYR A 1 73 ? -11.427 3.420 13.050 1.00 75.62 73 TYR A C 1
ATOM 553 O O . TYR A 1 73 ? -10.510 3.543 12.239 1.00 75.62 73 TYR A O 1
ATOM 561 N N . LEU A 1 74 ? -12.050 2.261 13.274 1.00 78.00 74 LEU A N 1
ATOM 562 C CA . LEU A 1 74 ? -11.748 1.041 12.531 1.00 78.00 74 LEU A CA 1
ATOM 563 C C . LEU A 1 74 ? -12.065 1.217 11.035 1.00 78.00 74 LEU A C 1
ATOM 565 O O . LEU A 1 74 ? -11.187 1.025 10.202 1.00 78.00 74 LEU A O 1
ATOM 569 N N . ALA A 1 75 ? -13.255 1.726 10.699 1.00 82.25 75 ALA A N 1
ATOM 570 C CA . ALA A 1 75 ? -13.652 1.983 9.313 1.00 82.25 75 ALA A CA 1
ATOM 571 C C . ALA A 1 75 ? -12.747 3.009 8.603 1.00 82.25 75 ALA A C 1
ATOM 573 O O . ALA A 1 75 ? -12.450 2.844 7.420 1.00 82.25 75 ALA A O 1
ATOM 574 N N . ILE A 1 76 ? -12.280 4.051 9.305 1.00 77.31 76 ILE A N 1
ATOM 575 C CA . ILE A 1 76 ? -11.294 5.012 8.777 1.00 77.31 76 ILE A CA 1
ATOM 576 C C . ILE A 1 76 ? -9.963 4.315 8.506 1.00 77.31 76 ILE A C 1
ATOM 578 O O . ILE A 1 76 ? -9.363 4.534 7.452 1.00 77.31 76 ILE A O 1
ATOM 582 N N . ALA A 1 77 ? -9.504 3.477 9.438 1.00 78.50 77 ALA A N 1
ATOM 583 C CA . ALA A 1 77 ? -8.258 2.751 9.270 1.00 78.50 77 ALA A CA 1
ATOM 584 C C . ALA A 1 77 ? -8.314 1.819 8.051 1.00 78.50 77 ALA A C 1
ATOM 586 O O . ALA A 1 77 ? -7.440 1.890 7.187 1.00 78.50 77 ALA A O 1
ATOM 587 N N . ASP A 1 78 ? -9.377 1.020 7.935 1.00 82.25 78 ASP A N 1
ATOM 588 C CA . ASP A 1 78 ? -9.583 0.101 6.817 1.00 82.25 78 ASP A CA 1
ATOM 589 C C . ASP A 1 78 ? -9.749 0.838 5.479 1.00 82.25 78 ASP A C 1
ATOM 591 O O . ASP A 1 78 ? -9.190 0.426 4.462 1.00 82.25 78 ASP A O 1
ATOM 595 N N . PHE A 1 79 ? -10.466 1.967 5.458 1.00 76.69 79 PHE A N 1
ATOM 596 C CA . PHE A 1 79 ? -10.609 2.790 4.256 1.00 76.69 79 PHE A CA 1
ATOM 597 C C . PHE A 1 79 ? -9.256 3.328 3.772 1.00 76.69 79 PHE A C 1
ATOM 599 O O . PHE A 1 79 ? -8.920 3.194 2.595 1.00 76.69 79 PHE A O 1
ATOM 606 N N . CYS A 1 80 ? -8.454 3.899 4.674 1.00 78.75 80 CYS A N 1
ATOM 607 C CA . CYS A 1 80 ? -7.124 4.411 4.347 1.00 78.75 80 CYS A CA 1
ATOM 608 C C . CYS A 1 80 ? -6.167 3.299 3.894 1.00 78.75 80 CYS A C 1
ATOM 610 O O . CYS A 1 80 ? -5.438 3.506 2.926 1.00 78.75 80 CYS A O 1
ATOM 612 N N . MET A 1 81 ? -6.198 2.121 4.527 1.00 74.75 81 MET A N 1
ATOM 613 C CA . MET A 1 81 ? -5.401 0.959 4.111 1.00 74.75 81 MET A CA 1
ATOM 614 C C . MET A 1 81 ? -5.701 0.529 2.682 1.00 74.75 81 MET A C 1
ATOM 616 O O . MET A 1 81 ? -4.794 0.389 1.863 1.00 74.75 81 MET A O 1
ATOM 620 N N . LEU A 1 82 ? -6.983 0.336 2.372 1.00 81.94 82 LEU A N 1
ATOM 621 C CA . LEU A 1 82 ? -7.415 -0.123 1.055 1.00 81.94 82 LEU A CA 1
ATOM 622 C C . LEU A 1 82 ? -7.112 0.918 -0.025 1.00 81.94 82 LEU A C 1
ATOM 624 O O . LEU A 1 82 ? -6.610 0.563 -1.093 1.00 81.94 82 LEU A O 1
ATOM 628 N N . LEU A 1 83 ? -7.343 2.202 0.272 1.00 77.88 83 LEU A N 1
ATOM 629 C CA . LEU A 1 83 ? -6.996 3.316 -0.611 1.00 77.88 83 LEU A CA 1
ATOM 630 C C . LEU A 1 83 ? -5.495 3.335 -0.926 1.00 77.88 83 LEU A C 1
ATOM 632 O O . LEU A 1 83 ? -5.093 3.538 -2.070 1.00 77.88 83 LEU A O 1
ATOM 636 N N . LEU A 1 84 ? -4.662 3.116 0.087 1.00 75.81 84 LEU A N 1
ATOM 637 C CA . LEU A 1 84 ? -3.216 3.172 -0.055 1.00 75.81 84 LEU A CA 1
ATOM 638 C C . LEU A 1 84 ? -2.662 1.964 -0.805 1.00 75.81 84 LEU A C 1
ATOM 640 O O . LEU A 1 84 ? -1.836 2.121 -1.701 1.00 75.81 84 LEU A O 1
ATOM 644 N N . PHE A 1 85 ? -3.185 0.774 -0.511 1.00 78.44 85 PHE A N 1
ATOM 645 C CA . PHE A 1 85 ? -2.904 -0.433 -1.277 1.00 78.44 85 PHE A CA 1
ATOM 646 C C . PHE A 1 85 ? -3.282 -0.251 -2.756 1.00 78.44 85 PHE A C 1
ATOM 648 O O . PHE A 1 85 ? -2.513 -0.603 -3.648 1.00 78.44 85 PHE A O 1
ATOM 655 N N . LEU A 1 86 ? -4.427 0.377 -3.034 1.00 80.00 86 LEU A N 1
ATOM 656 C CA . LEU A 1 86 ? -4.863 0.708 -4.390 1.00 80.00 86 LEU A CA 1
ATOM 657 C C . LEU A 1 86 ? -3.905 1.690 -5.084 1.00 80.00 86 LEU A C 1
ATOM 659 O O . LEU A 1 86 ? -3.559 1.492 -6.249 1.00 80.00 86 LEU A O 1
ATOM 663 N N . LEU A 1 87 ? -3.440 2.717 -4.369 1.00 78.06 87 LEU A N 1
ATOM 664 C CA . LEU A 1 87 ? -2.472 3.686 -4.884 1.00 78.06 87 LEU A CA 1
ATOM 665 C C . LEU A 1 87 ? -1.123 3.029 -5.209 1.00 78.06 87 LEU A C 1
ATOM 667 O O . LEU A 1 87 ? -0.547 3.309 -6.258 1.00 78.06 87 LEU A O 1
ATOM 671 N N . LEU A 1 88 ? -0.647 2.127 -4.347 1.00 77.19 88 LEU A N 1
ATOM 672 C CA . LEU A 1 88 ? 0.588 1.371 -4.554 1.00 77.19 88 LEU A CA 1
ATOM 673 C C . LEU A 1 88 ? 0.486 0.469 -5.790 1.00 77.19 88 LEU A C 1
ATOM 675 O O . LEU A 1 88 ? 1.361 0.496 -6.652 1.00 77.19 88 LEU A O 1
ATOM 679 N N . MET A 1 89 ? -0.607 -0.285 -5.920 1.00 75.81 89 MET A N 1
ATOM 680 C CA . MET A 1 89 ? -0.833 -1.166 -7.070 1.00 75.81 89 MET A CA 1
ATOM 681 C C . MET A 1 89 ? -0.956 -0.377 -8.378 1.00 75.81 89 MET A C 1
ATOM 683 O O . MET A 1 89 ? -0.420 -0.792 -9.408 1.00 75.81 89 MET A O 1
ATOM 687 N N . LEU A 1 90 ? -1.599 0.793 -8.338 1.00 77.75 90 LEU A N 1
ATOM 688 C CA . LEU A 1 90 ? -1.671 1.696 -9.482 1.00 77.75 90 LEU A CA 1
ATOM 689 C C . LEU A 1 90 ? -0.296 2.275 -9.843 1.00 77.75 90 LEU A C 1
ATOM 691 O O . LEU A 1 90 ? 0.015 2.362 -11.027 1.00 77.75 90 LEU A O 1
ATOM 695 N N . ALA A 1 91 ? 0.532 2.612 -8.849 1.00 75.81 91 ALA A N 1
ATOM 696 C CA . ALA A 1 91 ? 1.898 3.091 -9.050 1.00 75.81 91 ALA A CA 1
ATOM 697 C C . ALA A 1 91 ? 2.814 2.011 -9.656 1.00 75.81 91 ALA A C 1
ATOM 699 O O . ALA A 1 91 ? 3.623 2.298 -10.534 1.00 75.81 91 ALA A O 1
ATOM 700 N N . VAL A 1 92 ? 2.672 0.750 -9.241 1.00 73.56 92 VAL A N 1
ATOM 701 C CA . VAL A 1 92 ? 3.412 -0.374 -9.840 1.00 73.56 92 VAL A CA 1
ATOM 702 C C . VAL A 1 92 ? 2.975 -0.599 -11.292 1.00 73.56 92 VAL A C 1
ATOM 704 O O . VAL A 1 92 ? 3.810 -0.811 -12.173 1.00 73.56 92 VAL A O 1
ATOM 707 N N . LEU A 1 93 ? 1.671 -0.511 -11.570 1.00 74.12 93 LEU A N 1
ATOM 708 C CA . LEU A 1 93 ? 1.142 -0.682 -12.922 1.00 74.12 93 LEU A CA 1
ATOM 709 C C . LEU A 1 93 ? 1.539 0.475 -13.852 1.00 74.12 93 LEU A C 1
ATOM 711 O O . LEU A 1 93 ? 1.927 0.233 -14.993 1.00 74.12 93 LEU A O 1
ATOM 715 N N . SER A 1 94 ? 1.475 1.723 -13.379 1.00 74.44 94 SER A N 1
ATOM 716 C CA . SER A 1 94 ? 1.904 2.898 -14.148 1.00 74.44 94 SER A CA 1
ATOM 717 C C . SER A 1 94 ? 3.401 2.857 -14.446 1.00 74.44 94 SER A C 1
ATOM 719 O O . SER A 1 94 ? 3.810 3.176 -15.561 1.00 74.44 94 SER A O 1
ATOM 721 N N . PHE A 1 95 ? 4.204 2.395 -13.488 1.00 70.88 95 PHE A N 1
ATOM 72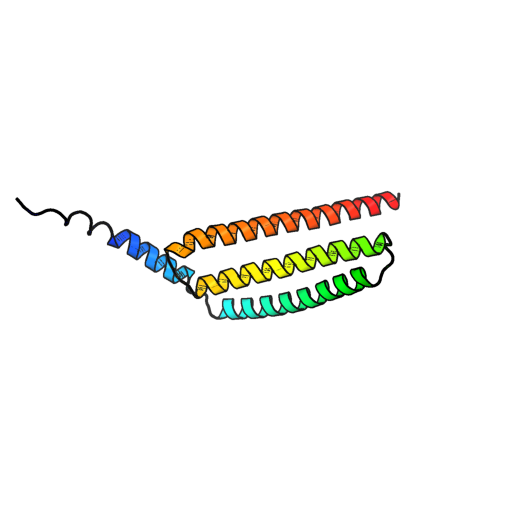2 C CA . PHE A 1 95 ? 5.633 2.177 -13.663 1.00 70.88 95 PHE A CA 1
ATOM 723 C C . PHE A 1 95 ? 5.932 1.106 -14.723 1.00 70.88 95 PHE A C 1
ATOM 725 O O . PHE A 1 95 ? 6.795 1.305 -15.572 1.00 70.88 95 PHE A O 1
ATOM 732 N N . SER A 1 96 ? 5.167 0.010 -14.744 1.00 68.50 96 SER A N 1
ATOM 733 C CA . SER A 1 96 ? 5.270 -1.011 -15.798 1.00 68.50 96 SER A CA 1
ATOM 734 C C . SER A 1 96 ? 4.898 -0.484 -17.192 1.00 68.50 96 SER A C 1
ATOM 736 O O . SER A 1 96 ? 5.411 -0.985 -18.190 1.00 68.50 96 SER A O 1
ATOM 738 N N . LEU A 1 97 ? 4.029 0.531 -17.285 1.00 67.00 97 LEU A N 1
ATOM 739 C CA . LEU A 1 97 ? 3.646 1.158 -18.557 1.00 67.00 97 LEU A CA 1
ATOM 740 C C . LEU A 1 97 ? 4.664 2.202 -19.044 1.00 67.00 97 LEU A C 1
ATOM 742 O O . LEU A 1 97 ? 4.876 2.332 -20.248 1.00 67.00 97 LEU A O 1
ATOM 746 N N . PHE A 1 98 ? 5.293 2.939 -18.126 1.00 65.56 98 PHE A N 1
ATOM 747 C CA . PHE A 1 98 ? 6.239 4.014 -18.426 1.00 65.56 98 PHE A CA 1
ATOM 748 C C . PHE A 1 98 ? 7.647 3.644 -17.943 1.00 65.56 98 PHE A C 1
ATOM 750 O O . PHE A 1 98 ? 8.112 4.092 -16.898 1.00 65.56 98 PHE A O 1
ATOM 757 N N . CYS A 1 99 ? 8.355 2.845 -18.743 1.00 65.50 99 CYS A N 1
ATOM 758 C CA . CYS A 1 99 ? 9.743 2.431 -18.508 1.00 65.50 99 CYS A CA 1
ATOM 759 C C . CYS A 1 99 ? 10.757 3.567 -18.773 1.00 65.50 99 CYS A C 1
ATOM 761 O O . CYS A 1 99 ? 11.623 3.456 -19.641 1.00 65.50 99 CYS A O 1
ATOM 763 N N . LEU A 1 100 ? 10.616 4.713 -18.100 1.00 60.59 100 LEU A N 1
ATOM 764 C CA . LEU A 1 100 ? 11.434 5.906 -18.350 1.00 60.59 100 LEU A CA 1
ATOM 765 C C . LEU A 1 100 ? 12.494 6.113 -17.264 1.00 60.59 100 LEU A C 1
ATOM 767 O O . LEU A 1 100 ? 12.165 6.385 -16.114 1.00 60.59 100 LEU A O 1
ATOM 771 N N . HIS A 1 101 ? 13.767 6.057 -17.665 1.00 57.91 101 HIS A N 1
ATOM 772 C CA . HIS A 1 101 ? 14.952 6.097 -16.796 1.00 57.91 101 HIS A CA 1
ATOM 773 C C . HIS A 1 101 ? 14.973 7.258 -15.781 1.00 57.91 101 HIS A C 1
ATOM 775 O O . HIS A 1 101 ? 15.157 7.021 -14.589 1.00 57.91 101 HIS A O 1
ATOM 781 N N . ASP A 1 102 ? 14.707 8.491 -16.223 1.00 58.16 102 ASP A N 1
ATOM 782 C CA . ASP A 1 102 ? 14.693 9.676 -15.345 1.00 58.16 102 ASP A CA 1
ATOM 783 C C . ASP A 1 102 ? 13.531 9.667 -14.344 1.00 58.16 102 ASP A C 1
ATOM 785 O O . ASP A 1 102 ? 13.619 10.209 -13.238 1.00 58.16 102 ASP A O 1
ATOM 789 N N . LEU A 1 103 ? 12.424 9.020 -14.713 1.00 58.06 103 LEU A N 1
ATOM 790 C CA . LEU A 1 103 ? 11.250 8.941 -13.862 1.00 58.06 103 LEU A CA 1
ATOM 791 C C . LEU A 1 103 ? 11.434 7.886 -12.770 1.00 58.06 103 LEU A C 1
ATOM 793 O O . LEU A 1 103 ? 10.966 8.119 -11.665 1.00 58.06 103 LEU A O 1
ATOM 797 N N . ILE A 1 104 ? 12.164 6.791 -13.024 1.00 61.16 104 ILE A N 1
ATOM 798 C CA . ILE A 1 104 ? 12.367 5.658 -12.096 1.00 61.16 104 ILE A CA 1
ATOM 799 C C . ILE A 1 104 ? 12.916 6.105 -10.739 1.00 61.16 104 ILE A C 1
ATOM 801 O O . ILE A 1 104 ? 12.418 5.683 -9.697 1.00 61.16 104 ILE A O 1
ATOM 805 N N . LEU A 1 105 ? 13.920 6.982 -10.729 1.00 60.41 105 LEU A N 1
ATOM 806 C CA . LEU A 1 105 ? 14.568 7.430 -9.493 1.00 60.41 105 LEU A CA 1
ATOM 807 C C . LEU A 1 105 ? 13.626 8.307 -8.654 1.00 60.41 105 LEU A C 1
ATOM 809 O O . LEU A 1 105 ? 13.572 8.164 -7.432 1.00 60.41 105 LEU A O 1
ATOM 813 N N . SER A 1 106 ? 12.835 9.157 -9.312 1.00 63.69 106 SER A N 1
ATOM 814 C CA . SER A 1 106 ? 11.804 9.980 -8.671 1.00 63.69 106 SER A CA 1
ATOM 815 C C . SER A 1 106 ? 10.605 9.136 -8.212 1.00 63.69 106 SER A C 1
ATOM 817 O O . SER A 1 106 ? 10.141 9.269 -7.082 1.00 63.69 106 SER A O 1
ATOM 819 N N . TYR A 1 107 ? 10.164 8.184 -9.040 1.00 67.81 107 TYR A N 1
ATOM 820 C CA . TYR A 1 107 ? 9.061 7.266 -8.751 1.00 67.81 107 TYR A CA 1
ATOM 821 C C . TYR A 1 107 ? 9.397 6.316 -7.603 1.00 67.81 107 TYR A C 1
ATOM 823 O O . TYR A 1 107 ? 8.550 6.089 -6.747 1.00 67.81 107 TYR A O 1
ATOM 831 N N . SER A 1 108 ? 10.635 5.813 -7.523 1.00 64.44 108 SER A N 1
ATOM 832 C CA . SER A 1 108 ? 11.056 4.940 -6.420 1.00 64.44 108 SER A CA 1
ATOM 833 C C . SER A 1 108 ? 10.992 5.659 -5.073 1.00 64.44 108 SER A C 1
ATOM 835 O O 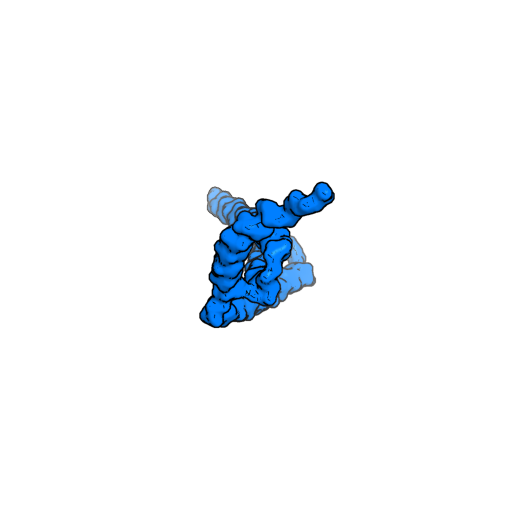. SER A 1 108 ? 10.547 5.073 -4.092 1.00 64.44 108 SER A O 1
ATOM 837 N N . LYS A 1 109 ? 11.341 6.953 -5.026 1.00 71.00 109 LYS A N 1
ATOM 838 C CA . LYS A 1 109 ? 11.213 7.773 -3.814 1.00 71.00 109 LYS A CA 1
ATOM 839 C C . LYS A 1 109 ? 9.756 7.992 -3.432 1.00 71.00 109 LYS A C 1
ATOM 841 O O . LYS A 1 109 ? 9.441 7.959 -2.250 1.00 71.00 109 LYS A O 1
ATOM 846 N N . VAL A 1 110 ? 8.876 8.203 -4.412 1.00 68.38 110 VAL A N 1
ATOM 847 C CA . VAL A 1 110 ? 7.433 8.363 -4.177 1.00 68.38 110 VAL A CA 1
ATOM 848 C C . VAL A 1 110 ? 6.813 7.056 -3.689 1.00 68.38 110 VAL A C 1
ATOM 850 O O . VAL A 1 110 ? 6.088 7.073 -2.703 1.00 68.38 110 VAL A O 1
ATOM 853 N N . ILE A 1 111 ? 7.140 5.924 -4.314 1.00 70.06 111 ILE A N 1
ATOM 854 C CA . ILE A 1 111 ? 6.690 4.595 -3.882 1.00 70.06 111 ILE A CA 1
ATOM 855 C C . ILE A 1 111 ? 7.185 4.303 -2.465 1.00 70.06 111 ILE A C 1
ATOM 857 O O . ILE A 1 111 ? 6.388 3.925 -1.618 1.00 70.06 111 ILE A O 1
ATOM 861 N N . LEU A 1 112 ? 8.467 4.543 -2.181 1.00 72.75 112 LEU A N 1
ATOM 862 C CA . LEU A 1 112 ? 9.034 4.361 -0.846 1.00 72.75 112 LEU A CA 1
ATOM 863 C C . LEU A 1 112 ? 8.371 5.289 0.181 1.00 72.75 112 LEU A C 1
ATOM 865 O O . LEU A 1 112 ? 8.092 4.871 1.296 1.00 72.75 112 LEU A O 1
ATOM 869 N N . ALA A 1 113 ? 8.085 6.541 -0.183 1.00 73.75 113 ALA A N 1
ATOM 870 C CA . ALA A 1 113 ? 7.376 7.466 0.694 1.00 73.75 113 ALA A CA 1
ATOM 871 C C . ALA A 1 113 ? 5.948 6.986 0.985 1.00 73.75 113 ALA A C 1
ATOM 873 O O . ALA A 1 113 ? 5.522 7.039 2.134 1.00 73.75 113 ALA A O 1
ATOM 874 N N . ILE A 1 114 ? 5.232 6.491 -0.029 1.00 70.50 114 ILE A N 1
ATOM 875 C CA . ILE A 1 114 ? 3.893 5.897 0.097 1.00 70.50 114 ILE A CA 1
ATOM 876 C C . ILE A 1 114 ? 3.935 4.652 0.991 1.00 70.50 114 ILE A C 1
ATOM 878 O O . ILE A 1 114 ? 3.086 4.511 1.867 1.00 70.50 114 ILE A O 1
ATOM 882 N N . ASP A 1 115 ? 4.933 3.788 0.813 1.00 70.94 115 ASP A N 1
ATOM 883 C CA . ASP A 1 115 ? 5.133 2.565 1.595 1.00 70.94 115 ASP A CA 1
ATOM 884 C C . ASP A 1 115 ? 5.450 2.870 3.068 1.00 70.94 115 ASP A C 1
ATOM 886 O O . ASP A 1 115 ? 4.809 2.345 3.978 1.00 70.94 115 ASP A O 1
ATOM 890 N N . ILE A 1 116 ? 6.343 3.831 3.324 1.00 74.56 116 ILE A N 1
ATOM 891 C CA . ILE A 1 116 ? 6.632 4.326 4.678 1.00 74.56 116 ILE A CA 1
ATOM 892 C C . ILE A 1 116 ? 5.370 4.914 5.316 1.00 74.56 116 ILE A C 1
ATOM 894 O O . ILE A 1 116 ? 5.086 4.651 6.487 1.00 74.56 116 ILE A O 1
ATOM 898 N N . LEU A 1 117 ? 4.599 5.700 4.560 1.00 71.94 117 LEU A N 1
ATOM 899 C CA . LEU A 1 117 ? 3.348 6.275 5.048 1.00 71.94 117 LEU A CA 1
ATOM 900 C C . LEU A 1 117 ? 2.320 5.178 5.360 1.00 71.94 117 LEU A C 1
ATOM 902 O O . LEU A 1 117 ? 1.599 5.287 6.351 1.00 71.94 117 LEU A O 1
ATOM 906 N N . CYS A 1 118 ? 2.301 4.102 4.568 1.00 68.56 118 CYS A N 1
ATOM 907 C CA . CYS A 1 118 ? 1.473 2.919 4.791 1.00 68.56 118 CYS A CA 1
ATOM 908 C C . CYS A 1 118 ? 1.822 2.243 6.098 1.00 68.56 118 CYS A C 1
ATOM 910 O O . CYS A 1 118 ? 0.965 2.064 6.961 1.00 68.56 118 CYS A O 1
ATOM 912 N N . GLN A 1 119 ? 3.101 1.942 6.278 1.00 70.44 119 GLN A N 1
ATOM 913 C CA . GLN A 1 119 ? 3.587 1.270 7.465 1.00 70.44 119 GLN A CA 1
ATOM 914 C C . GLN A 1 119 ? 3.367 2.113 8.725 1.00 70.44 119 GLN A C 1
ATOM 916 O O . GLN A 1 119 ? 3.002 1.583 9.775 1.00 70.44 119 GLN A O 1
ATOM 921 N N . TYR A 1 120 ? 3.512 3.435 8.617 1.00 73.69 120 TYR A N 1
ATOM 922 C CA . TYR A 1 120 ? 3.214 4.363 9.702 1.00 73.69 120 TYR A CA 1
ATOM 923 C C . TYR A 1 120 ? 1.725 4.370 10.068 1.00 73.69 120 TYR A C 1
ATOM 925 O O . TYR A 1 120 ? 1.368 4.242 11.240 1.00 73.69 120 TYR A O 1
ATOM 933 N N . PHE A 1 121 ? 0.844 4.468 9.073 1.00 70.50 121 PHE A N 1
ATOM 934 C CA . PHE A 1 121 ? -0.599 4.462 9.295 1.00 70.50 121 PHE A CA 1
ATOM 935 C C . PHE A 1 121 ? -1.082 3.115 9.864 1.00 70.50 121 PHE A C 1
ATOM 937 O O . PHE A 1 121 ? -1.952 3.070 10.736 1.00 70.50 121 PHE A O 1
ATOM 944 N N . GLN A 1 122 ? -0.442 2.018 9.452 1.00 68.94 122 GLN A N 1
ATOM 945 C CA . GLN A 1 122 ? -0.679 0.669 9.970 1.00 68.94 122 GLN A CA 1
ATOM 946 C C . GLN A 1 122 ? -0.270 0.525 11.421 1.00 68.94 122 GLN A C 1
ATOM 948 O O . GLN A 1 122 ? -1.023 -0.025 12.224 1.00 68.94 122 GLN A O 1
ATOM 953 N N . LEU A 1 123 ? 0.884 1.083 11.773 1.00 76.81 123 LEU A N 1
ATOM 954 C CA . LEU A 1 123 ? 1.363 1.104 13.142 1.00 76.81 123 LEU A CA 1
ATOM 955 C C . LEU A 1 123 ? 0.424 1.903 14.054 1.00 76.81 123 LEU A C 1
ATOM 957 O O . LEU A 1 123 ? 0.120 1.448 15.153 1.00 76.81 123 LEU A O 1
ATOM 961 N N . ILE A 1 124 ? -0.075 3.056 13.594 1.00 78.00 124 ILE A N 1
ATOM 962 C CA . ILE A 1 124 ? -1.031 3.875 14.356 1.00 78.00 124 ILE A CA 1
ATOM 963 C C . ILE A 1 124 ? -2.345 3.126 14.572 1.00 78.00 124 ILE A C 1
ATOM 965 O O . ILE A 1 124 ? -2.842 3.085 15.697 1.00 78.00 124 ILE A O 1
ATOM 969 N N . SER A 1 125 ? -2.899 2.522 13.518 1.00 72.12 125 SER A N 1
ATOM 970 C CA . SER A 1 125 ? -4.131 1.737 13.616 1.00 72.12 125 SER A CA 1
ATOM 971 C C . SER A 1 125 ? -3.973 0.588 14.619 1.00 72.12 125 SER A C 1
ATOM 973 O O . SER A 1 125 ? -4.778 0.453 15.542 1.00 72.12 125 SER A O 1
ATOM 975 N N . LEU A 1 126 ? -2.881 -0.177 14.515 1.00 71.81 126 LEU A N 1
ATOM 976 C CA . LEU A 1 126 ? -2.596 -1.295 15.412 1.00 71.81 126 LEU A CA 1
ATOM 977 C C . LEU A 1 126 ? -2.391 -0.839 16.865 1.00 71.81 126 LEU A C 1
ATOM 979 O O . LEU A 1 126 ? -2.922 -1.459 17.788 1.00 71.81 126 LEU A O 1
ATOM 983 N N . ALA A 1 127 ? -1.655 0.252 17.085 1.00 78.44 127 ALA A N 1
ATOM 984 C CA . ALA A 1 127 ? -1.431 0.816 18.414 1.00 78.44 127 ALA A CA 1
ATOM 985 C C . ALA A 1 127 ? -2.738 1.305 19.054 1.00 78.44 127 ALA A C 1
ATOM 987 O O . ALA A 1 127 ? -2.961 1.080 20.243 1.00 78.44 127 ALA A O 1
ATOM 988 N N . PHE A 1 128 ? -3.630 1.908 18.265 1.00 71.31 128 PHE A N 1
ATOM 989 C CA . PHE A 1 128 ? -4.949 2.335 18.722 1.00 71.31 128 PHE A CA 1
ATOM 990 C C . PHE A 1 128 ? -5.832 1.143 19.121 1.00 71.31 128 PHE A C 1
ATOM 992 O O . PHE A 1 128 ? -6.383 1.131 20.220 1.00 71.31 128 PHE A O 1
ATOM 999 N N . LEU A 1 129 ? -5.906 0.101 18.281 1.00 68.12 129 LEU A N 1
ATOM 1000 C CA . LEU A 1 129 ? -6.594 -1.155 18.613 1.00 68.12 129 LEU A CA 1
ATOM 1001 C C . LEU A 1 129 ? -6.041 -1.783 19.898 1.00 68.12 129 LEU A C 1
ATOM 1003 O O . LEU A 1 129 ? -6.807 -2.243 20.745 1.00 68.12 129 LEU A O 1
ATOM 1007 N N . THR A 1 130 ? -4.718 -1.760 20.057 1.00 77.31 130 THR A N 1
ATOM 1008 C CA . THR A 1 130 ? -4.043 -2.297 21.241 1.00 77.31 130 THR A CA 1
ATOM 1009 C C . THR A 1 130 ? -4.423 -1.504 22.491 1.00 77.31 130 THR A C 1
ATOM 1011 O O . THR A 1 130 ? -4.841 -2.105 23.478 1.00 77.31 130 THR A O 1
ATOM 1014 N N . ALA A 1 131 ? -4.366 -0.171 22.448 1.00 77.50 131 ALA A N 1
ATOM 1015 C CA . ALA A 1 131 ? -4.758 0.679 23.572 1.00 77.50 131 ALA A CA 1
ATOM 1016 C C . ALA A 1 131 ? -6.217 0.434 23.995 1.00 77.50 131 ALA A C 1
ATOM 1018 O O . ALA A 1 131 ? -6.486 0.201 25.170 1.00 77.50 131 ALA A O 1
ATOM 1019 N N . VAL A 1 132 ? -7.141 0.372 23.032 1.00 74.75 132 VAL A N 1
ATOM 1020 C CA . VAL A 1 132 ? -8.564 0.110 23.301 1.00 74.75 132 VAL A CA 1
ATOM 1021 C C . VAL A 1 132 ? -8.788 -1.291 23.878 1.00 74.75 132 VAL A C 1
ATOM 1023 O O . VAL A 1 132 ? -9.590 -1.456 24.795 1.00 74.75 132 VAL A O 1
ATOM 1026 N N . SER A 1 133 ? -8.074 -2.310 23.387 1.00 76.69 133 SER A N 1
ATOM 1027 C CA . SER A 1 133 ? -8.175 -3.667 23.942 1.00 76.69 133 SER A CA 1
ATOM 1028 C C . SER A 1 133 ? -7.726 -3.729 25.405 1.00 76.69 133 SER A C 1
ATOM 1030 O O . SER A 1 133 ? -8.344 -4.416 26.216 1.00 76.69 133 SER A O 1
ATOM 1032 N N . VAL A 1 134 ? -6.698 -2.953 25.766 1.00 80.75 134 VAL A N 1
ATOM 1033 C CA . VAL A 1 134 ? -6.208 -2.847 27.144 1.00 80.75 134 VAL A CA 1
ATOM 1034 C C . VAL A 1 134 ? -7.223 -2.122 28.025 1.00 80.75 134 VAL A C 1
ATOM 1036 O O . VAL A 1 134 ? -7.499 -2.593 29.126 1.00 80.75 134 VAL A O 1
ATOM 1039 N N . GLU A 1 135 ? -7.827 -1.033 27.544 1.00 77.75 135 GLU A N 1
ATOM 1040 C CA . GLU A 1 135 ? -8.887 -0.327 28.277 1.00 77.75 135 GLU A CA 1
ATOM 1041 C C . GLU A 1 135 ? -10.095 -1.229 28.558 1.00 77.75 135 GLU A C 1
ATOM 1043 O O . GLU A 1 135 ? -10.616 -1.231 29.671 1.00 77.75 135 GLU A O 1
ATOM 1048 N N . GLN A 1 136 ? -10.512 -2.047 27.587 1.00 75.44 136 GLN A N 1
ATOM 1049 C CA . GLN A 1 136 ? -11.611 -2.998 27.778 1.00 75.44 136 GLN A CA 1
ATOM 1050 C C . GLN A 1 136 ? -11.254 -4.121 28.759 1.00 75.44 136 GLN A C 1
ATOM 1052 O O . GLN A 1 136 ? -12.090 -4.492 29.578 1.00 75.44 136 GLN A O 1
ATOM 1057 N N . CYS A 1 137 ? -10.020 -4.634 28.728 1.00 75.75 137 CYS A N 1
ATOM 1058 C CA . CYS A 1 137 ? -9.547 -5.611 29.712 1.00 75.75 137 CYS A CA 1
ATOM 1059 C C . CYS A 1 137 ? -9.499 -5.029 31.131 1.00 75.75 137 CYS A C 1
ATOM 1061 O O . CYS A 1 137 ? -9.821 -5.729 32.086 1.00 75.75 137 CYS A O 1
ATOM 1063 N N . LEU A 1 138 ? -9.119 -3.757 31.276 1.00 75.38 138 LEU A N 1
ATOM 1064 C CA . LEU A 1 138 ? -9.063 -3.074 32.570 1.00 75.38 138 LEU A CA 1
ATOM 1065 C C . LEU A 1 138 ? -10.446 -2.693 33.106 1.00 75.38 138 LEU A C 1
ATOM 1067 O O . LEU A 1 138 ? -10.639 -2.725 34.310 1.00 75.38 138 LEU A O 1
ATOM 1071 N N . ALA A 1 139 ? -11.412 -2.369 32.244 1.00 72.00 139 ALA A N 1
ATOM 1072 C CA . ALA A 1 139 ? -12.777 -2.036 32.660 1.00 72.00 139 ALA A CA 1
ATOM 1073 C C . ALA A 1 139 ? -13.588 -3.244 33.176 1.00 72.00 139 ALA A C 1
ATOM 1075 O O . ALA A 1 139 ? -14.651 -3.059 33.768 1.00 72.00 139 ALA A O 1
ATOM 1076 N N . VAL A 1 140 ? -13.124 -4.472 32.914 1.00 72.88 140 VAL A N 1
ATOM 1077 C CA . VAL A 1 140 ? -13.742 -5.723 33.392 1.00 72.88 140 VAL A CA 1
ATOM 1078 C C . VAL A 1 140 ? -13.233 -6.128 34.787 1.00 72.88 140 VAL A C 1
ATOM 1080 O O . VAL A 1 140 ? -13.900 -6.916 35.459 1.00 72.88 140 VAL A O 1
ATOM 1083 N N . PHE A 1 141 ? -12.081 -5.602 35.216 1.00 57.84 141 PHE A N 1
ATOM 1084 C CA . PHE A 1 141 ? -11.482 -5.837 36.536 1.00 57.84 141 PHE A CA 1
ATOM 1085 C C . PHE A 1 141 ? -11.934 -4.796 37.566 1.00 57.84 141 PHE A C 1
ATOM 1087 O O . PHE A 1 141 ? -12.077 -5.193 38.745 1.00 57.84 141 PHE A O 1
#

Radius of gyration: 24.05 Å; chains: 1; bounding box: 72×35×71 Å

Organism: NCBI:txid91767

Foldseek 3Di:
DDDDPDVPPPVPPPVVVVVVVVLVVLLPDDPVVVVVLVVLLVVLVVLLVVLVVLLVCLVPPDDDDVVSVVSNLVSVLSNVLSVLSNVLSVLSVVCSVDSDPVVVVVSVVVSVVSVVVNVVSVVVSVVVVVVVVVVVVVVVD

Sequence (141 aa):
ETITTDLSLSNLPSAYVDYGEYLRHICFVPLELKAIAAVCMAISLCGLVGNGLVLWLLGCHMKQNPSTTYILYLAIADFCMLLLFLLLMLAVLSFSLFCLHDLILSYSKVILAIDILCQYFQLISLAFLTAVSVEQCLAVF

InterPro domains:
  IPR000276 G protein-coupled receptor, rhodopsin-like [PR00237] (35-59)
  IPR000276 G protein-coupled receptor, rhodopsin-like [PR00237] (67-88)
  IPR000276 G protein-coupled receptor, rhodopsin-like [PR00237] (118-140)
  IPR017452 GPCR, rhodopsin-like, 7TM [PS50262] (50-141)
  IPR026234 Mas-related G protein-coupled receptor family [PTHR11334] (33-141)

pLDDT: mean 70.83, std 10.26, range [39.16, 87.12]

Secondary structure (DSSP, 8-state):
------TTSSSHHHHHHHHHHHHHHHH---HHHHHHHHHHHHHHHHHHHHHHHHHHHHHHH----HHHHHHHHHHHHHHHHHHHHHHHHHHHHHHHH---HHHHHHHHHHHHHHHHHHHHHHHHHHHHHHHHHHHHHHHT-